Protein AF-A0A5C8NXW2-F1 (afdb_monomer_lite)

Radius of gyration: 27.06 Å; chains: 1; bounding box: 82×62×80 Å

Structure (mmCIF, N/CA/C/O backbone):
data_AF-A0A5C8NXW2-F1
#
_entry.id   AF-A0A5C8NXW2-F1
#
loop_
_atom_site.group_PDB
_atom_site.id
_atom_site.type_symbol
_atom_site.label_atom_id
_atom_site.label_alt_id
_atom_site.label_comp_id
_atom_site.label_asym_id
_atom_site.label_entity_id
_atom_site.label_seq_id
_atom_site.pdbx_PDB_ins_code
_atom_site.Cartn_x
_atom_site.Cartn_y
_atom_site.Cartn_z
_atom_site.occupancy
_atom_site.B_iso_or_equiv
_atom_site.auth_seq_id
_atom_site.auth_comp_id
_atom_site.auth_asym_id
_atom_site.auth_atom_id
_atom_site.pdbx_PDB_model_num
ATOM 1 N N . MET A 1 1 ? -3.287 -0.050 33.265 1.00 41.22 1 MET A N 1
ATOM 2 C CA . MET A 1 1 ? -4.248 -0.468 32.224 1.00 41.22 1 MET A CA 1
ATOM 3 C C . MET A 1 1 ? -3.516 -0.379 30.897 1.00 41.22 1 MET A C 1
ATOM 5 O O . MET A 1 1 ? -3.150 0.723 30.516 1.00 41.22 1 MET A O 1
ATOM 9 N N . GLN A 1 2 ? -3.153 -1.507 30.279 1.00 43.47 2 GLN A N 1
ATOM 10 C CA . GLN A 1 2 ? -2.450 -1.484 28.992 1.00 43.47 2 GLN A CA 1
ATOM 11 C C . GLN A 1 2 ? -3.460 -1.015 27.946 1.00 43.47 2 GLN A C 1
ATOM 13 O O . GLN A 1 2 ? -4.367 -1.767 27.601 1.00 43.47 2 GLN A O 1
ATOM 18 N N . ALA A 1 3 ? -3.373 0.248 27.529 1.00 57.56 3 ALA A N 1
ATOM 19 C CA . ALA A 1 3 ? -4.158 0.737 26.407 1.00 57.56 3 ALA A CA 1
ATOM 20 C C . ALA A 1 3 ? -3.758 -0.106 25.192 1.00 57.56 3 ALA A C 1
ATOM 22 O O . ALA A 1 3 ? -2.633 -0.003 24.701 1.00 57.56 3 ALA A O 1
ATOM 23 N N . GLN A 1 4 ? -4.640 -1.019 24.792 1.00 67.31 4 GLN A N 1
ATOM 24 C CA . GLN A 1 4 ? -4.412 -1.891 23.653 1.00 67.31 4 GLN A CA 1
ATOM 25 C C . GLN A 1 4 ? -4.381 -0.993 22.418 1.00 67.31 4 GLN A C 1
ATOM 27 O O . GLN A 1 4 ? -5.362 -0.317 22.104 1.00 67.31 4 GLN A O 1
ATOM 32 N N 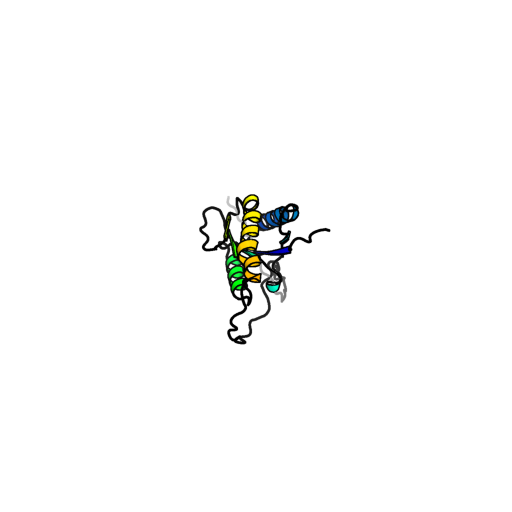. ARG A 1 5 ? -3.203 -0.872 21.804 1.00 78.25 5 ARG A N 1
ATOM 33 C CA . ARG A 1 5 ? -3.011 0.002 20.648 1.00 78.25 5 ARG A CA 1
ATOM 34 C C . ARG A 1 5 ? -3.773 -0.579 19.455 1.00 78.25 5 ARG A C 1
ATOM 36 O O . ARG A 1 5 ? -3.812 -1.801 19.325 1.00 78.25 5 ARG A O 1
ATOM 43 N N . PRO A 1 6 ? -4.380 0.259 18.596 1.00 84.81 6 PRO A N 1
ATOM 44 C CA . PRO A 1 6 ? -5.050 -0.233 17.400 1.00 84.81 6 PRO A CA 1
ATOM 45 C C . PRO A 1 6 ? -4.045 -0.953 16.500 1.00 84.81 6 PRO A C 1
ATOM 47 O O . PRO A 1 6 ? -2.972 -0.407 16.225 1.00 84.81 6 PRO A O 1
ATOM 50 N N . VAL A 1 7 ? -4.403 -2.162 16.070 1.00 88.56 7 VAL A N 1
ATOM 51 C CA . VAL A 1 7 ? -3.586 -2.997 15.186 1.00 88.56 7 VAL A CA 1
ATOM 52 C C . VAL A 1 7 ? -4.082 -2.826 13.754 1.00 88.56 7 VAL A C 1
ATOM 54 O O . VAL A 1 7 ? -5.267 -3.027 13.504 1.00 88.56 7 VAL A O 1
ATOM 57 N N . TYR A 1 8 ? -3.181 -2.497 12.830 1.00 89.75 8 TYR A N 1
ATOM 58 C CA . TYR A 1 8 ? -3.462 -2.397 11.398 1.00 89.75 8 TYR A CA 1
ATOM 59 C C . TYR A 1 8 ? -2.608 -3.385 10.608 1.00 89.75 8 TYR A C 1
ATOM 61 O O . TYR A 1 8 ? -1.389 -3.468 10.787 1.00 89.75 8 TYR A O 1
ATOM 69 N N . ARG A 1 9 ? -3.258 -4.120 9.710 1.00 90.81 9 ARG A N 1
ATOM 70 C CA . ARG A 1 9 ? -2.653 -5.140 8.856 1.00 90.81 9 ARG A CA 1
ATOM 71 C C . ARG A 1 9 ? -2.218 -4.538 7.530 1.00 90.81 9 ARG A C 1
ATOM 73 O O . ARG A 1 9 ? -3.024 -3.970 6.791 1.00 90.81 9 ARG A O 1
ATOM 80 N N . ILE A 1 10 ? -0.937 -4.685 7.226 1.00 91.00 10 ILE A N 1
ATOM 81 C CA . ILE A 1 10 ? -0.293 -4.102 6.054 1.00 91.00 10 ILE A CA 1
ATOM 82 C C . ILE A 1 10 ? 0.140 -5.230 5.127 1.00 91.00 10 ILE A C 1
ATOM 84 O O . ILE A 1 10 ? 0.973 -6.042 5.521 1.00 91.00 10 ILE A O 1
ATOM 88 N N . ALA A 1 11 ? -0.374 -5.254 3.899 1.00 91.44 11 ALA A N 1
ATOM 89 C CA . ALA A 1 11 ? 0.116 -6.169 2.869 1.00 91.44 11 ALA A CA 1
ATOM 90 C C . ALA A 1 11 ? 1.083 -5.464 1.924 1.00 91.44 11 ALA A C 1
ATOM 92 O O . ALA A 1 11 ? 0.934 -4.267 1.666 1.00 91.44 11 ALA A O 1
ATOM 93 N N . ALA A 1 12 ? 2.039 -6.208 1.369 1.00 91.62 12 ALA A N 1
ATOM 94 C CA . ALA A 1 12 ? 2.926 -5.708 0.326 1.00 91.62 12 ALA A CA 1
ATOM 95 C C . ALA A 1 12 ? 2.766 -6.456 -0.998 1.00 91.62 12 ALA A C 1
ATOM 97 O O . ALA A 1 12 ? 2.573 -7.667 -1.018 1.00 91.62 12 ALA A O 1
ATOM 98 N N . ALA A 1 13 ? 2.912 -5.734 -2.109 1.00 91.00 13 ALA A N 1
ATOM 99 C CA . ALA A 1 13 ? 2.881 -6.312 -3.448 1.00 91.00 13 ALA A CA 1
ATOM 100 C C . ALA A 1 13 ? 3.912 -5.666 -4.382 1.00 91.00 13 ALA A C 1
ATOM 102 O O . ALA A 1 13 ? 4.071 -4.443 -4.402 1.00 91.00 13 ALA A O 1
ATOM 103 N N . GLY A 1 14 ? 4.595 -6.490 -5.180 1.00 88.12 14 GLY A N 1
ATOM 104 C CA . GLY A 1 14 ? 5.608 -6.039 -6.145 1.00 88.12 14 GLY A CA 1
ATOM 105 C C . GLY A 1 14 ? 6.884 -5.461 -5.520 1.00 88.12 14 GLY A C 1
ATOM 106 O O . GLY A 1 14 ? 7.659 -4.803 -6.211 1.00 88.12 14 GLY A O 1
ATOM 107 N N . LEU A 1 15 ? 7.086 -5.660 -4.216 1.00 88.44 15 LEU A N 1
ATOM 108 C CA . LEU A 1 15 ? 8.310 -5.273 -3.521 1.00 88.44 15 LEU A CA 1
ATOM 109 C C . LEU A 1 15 ? 9.326 -6.408 -3.531 1.00 88.44 15 LEU A C 1
ATOM 111 O O . LEU A 1 15 ? 8.959 -7.579 -3.423 1.00 88.44 15 LEU A O 1
ATOM 115 N N . ASP A 1 16 ? 10.603 -6.042 -3.605 1.00 90.31 16 ASP A N 1
ATOM 116 C CA . ASP A 1 16 ? 11.684 -7.009 -3.502 1.00 90.31 16 ASP A CA 1
ATOM 117 C C . ASP A 1 16 ? 11.693 -7.659 -2.106 1.00 90.31 16 ASP A C 1
ATOM 119 O O . ASP A 1 16 ? 11.404 -6.991 -1.105 1.00 90.31 16 ASP A O 1
ATOM 123 N N . PRO A 1 17 ? 12.108 -8.936 -1.979 1.00 90.25 17 PRO A N 1
ATOM 124 C CA . PRO A 1 17 ? 12.175 -9.624 -0.686 1.00 90.25 17 PRO A CA 1
ATOM 125 C C . PRO A 1 17 ? 13.016 -8.876 0.357 1.00 90.25 17 PRO A C 1
ATOM 127 O O . PRO A 1 17 ? 12.753 -8.944 1.558 1.00 90.25 17 PRO A O 1
ATOM 130 N N . ARG A 1 18 ? 14.026 -8.130 -0.105 1.00 92.06 18 ARG A N 1
ATOM 131 C CA . ARG A 1 18 ? 14.854 -7.264 0.737 1.00 92.06 18 ARG A CA 1
ATOM 132 C C . ARG A 1 18 ? 14.036 -6.142 1.376 1.00 92.06 18 ARG A C 1
ATOM 134 O O . ARG A 1 18 ? 14.183 -5.898 2.572 1.00 92.06 18 ARG A O 1
ATOM 141 N N . ASP A 1 19 ? 13.192 -5.478 0.597 1.00 90.88 19 ASP A N 1
ATOM 142 C CA . ASP A 1 19 ? 12.380 -4.355 1.064 1.00 90.88 19 ASP A CA 1
ATOM 143 C C . ASP A 1 19 ? 11.265 -4.844 1.982 1.00 90.88 19 ASP A C 1
ATOM 145 O O . ASP A 1 19 ? 11.052 -4.271 3.049 1.00 90.88 19 ASP A O 1
ATOM 149 N N . VAL A 1 20 ? 10.634 -5.970 1.630 1.00 91.25 20 VAL A N 1
ATOM 150 C CA . VAL A 1 20 ? 9.684 -6.680 2.501 1.00 91.25 20 VAL A CA 1
ATOM 151 C C . VAL A 1 20 ? 10.323 -6.985 3.853 1.00 91.25 20 VAL A C 1
ATOM 153 O O . VAL A 1 20 ? 9.766 -6.659 4.902 1.00 91.25 20 VAL A O 1
ATOM 156 N N . ARG A 1 21 ? 11.549 -7.517 3.854 1.00 91.88 21 ARG A N 1
ATOM 157 C CA . ARG A 1 21 ? 12.259 -7.805 5.100 1.00 91.88 21 ARG A CA 1
ATOM 158 C C . ARG A 1 21 ? 12.564 -6.546 5.913 1.00 91.88 21 ARG A C 1
ATOM 160 O O . ARG A 1 21 ? 12.473 -6.580 7.139 1.00 91.88 21 ARG A O 1
ATOM 167 N N . LEU A 1 22 ? 12.923 -5.439 5.264 1.00 91.25 22 LEU A N 1
ATOM 168 C CA . LEU A 1 22 ? 13.136 -4.160 5.946 1.00 91.25 22 LEU A CA 1
ATOM 169 C C . LEU A 1 22 ? 11.846 -3.641 6.592 1.00 91.25 22 LEU A C 1
ATOM 171 O O . LEU A 1 22 ? 11.896 -3.177 7.730 1.00 91.25 22 LEU A O 1
ATOM 175 N N . ILE A 1 23 ? 10.702 -3.769 5.918 1.00 90.62 23 ILE A N 1
ATOM 176 C CA . ILE A 1 23 ? 9.382 -3.406 6.459 1.00 90.62 23 ILE A CA 1
ATOM 177 C C . ILE A 1 23 ? 9.085 -4.198 7.733 1.00 90.62 23 ILE A C 1
ATOM 179 O O . ILE A 1 23 ? 8.784 -3.605 8.769 1.00 90.62 23 ILE A O 1
ATOM 183 N N . GLU A 1 24 ? 9.236 -5.524 7.687 1.00 91.50 24 GLU A N 1
ATOM 184 C CA . GLU A 1 24 ? 9.032 -6.384 8.857 1.00 91.50 24 GLU A CA 1
ATOM 185 C C . GLU A 1 24 ? 9.918 -5.970 10.036 1.00 91.50 24 GLU A C 1
ATOM 187 O O . GLU A 1 24 ? 9.471 -5.952 11.184 1.00 91.50 24 GLU A O 1
ATOM 192 N N . ILE A 1 25 ? 11.186 -5.645 9.764 1.00 91.62 25 ILE A N 1
ATOM 193 C CA . ILE A 1 25 ? 12.124 -5.180 10.786 1.00 91.62 25 ILE A CA 1
ATOM 194 C C . ILE A 1 25 ? 11.617 -3.867 11.382 1.00 91.62 25 ILE A C 1
ATOM 196 O O . ILE A 1 25 ? 11.530 -3.763 12.603 1.00 91.62 25 ILE A O 1
ATOM 200 N N . VAL A 1 26 ? 11.243 -2.885 10.561 1.00 90.62 26 VAL A N 1
ATOM 201 C CA . VAL A 1 26 ? 10.729 -1.596 11.048 1.00 90.62 26 VAL A CA 1
ATOM 202 C C . VAL A 1 26 ? 9.497 -1.797 11.931 1.00 90.62 26 VAL A C 1
ATOM 204 O O . VAL A 1 26 ? 9.434 -1.221 13.015 1.00 90.62 26 VAL A O 1
ATOM 207 N N . PHE A 1 27 ? 8.560 -2.658 11.532 1.00 90.44 27 PHE A N 1
ATOM 208 C CA . PHE A 1 27 ? 7.362 -2.953 12.323 1.00 90.44 27 PHE A CA 1
ATOM 209 C C . PHE A 1 27 ? 7.693 -3.618 13.657 1.00 90.44 27 PHE A C 1
ATOM 211 O O . PHE A 1 27 ? 7.239 -3.141 14.698 1.00 90.44 27 PHE A O 1
ATOM 218 N N . LYS A 1 28 ? 8.570 -4.628 13.665 1.00 89.44 28 LYS A N 1
ATOM 219 C CA . LYS A 1 28 ? 9.028 -5.285 14.903 1.00 89.44 28 LYS A CA 1
ATOM 220 C C . LYS A 1 28 ? 9.693 -4.318 15.885 1.00 89.44 28 LYS A C 1
ATOM 222 O O . LYS A 1 28 ? 9.599 -4.521 17.089 1.00 89.44 28 LYS A O 1
ATOM 227 N N . HIS A 1 29 ? 10.344 -3.269 15.384 1.00 86.56 29 HIS A N 1
ATOM 228 C CA . HIS A 1 29 ? 11.034 -2.271 16.207 1.00 86.56 29 HIS A CA 1
ATOM 229 C C . HIS A 1 29 ? 10.189 -1.013 16.481 1.00 86.56 29 HIS A C 1
ATOM 231 O O . HIS A 1 29 ? 10.641 -0.106 17.179 1.00 86.56 29 HIS A O 1
ATOM 237 N N . SER A 1 30 ? 8.942 -0.951 16.001 1.00 82.56 30 SER A N 1
ATOM 238 C CA . SER A 1 30 ? 8.052 0.214 16.135 1.00 82.56 30 SER A CA 1
ATOM 239 C C . SER A 1 30 ? 7.340 0.312 17.498 1.00 82.56 30 SER A C 1
ATOM 241 O O . SER A 1 30 ? 6.257 0.875 17.618 1.00 82.56 30 SER A O 1
ATOM 243 N N . GLN A 1 31 ? 7.969 -0.177 18.570 1.00 77.81 31 GLN A N 1
ATOM 244 C CA . GLN A 1 31 ? 7.371 -0.346 19.904 1.00 77.81 31 GLN A CA 1
ATOM 245 C C . GLN A 1 31 ? 6.859 0.938 20.580 1.00 77.81 31 GLN A C 1
ATOM 247 O O . GLN A 1 31 ? 6.078 0.849 21.525 1.00 77.81 31 GLN A O 1
ATOM 252 N N . TYR A 1 32 ? 7.287 2.119 20.127 1.00 79.19 32 TYR A N 1
ATOM 253 C CA . TYR A 1 32 ? 6.812 3.420 20.623 1.00 79.19 32 TYR A CA 1
ATOM 254 C C . TYR A 1 32 ? 5.758 4.061 19.718 1.00 79.19 32 TYR A C 1
ATOM 256 O O . TYR A 1 32 ? 5.273 5.150 20.014 1.00 79.19 32 TYR A O 1
ATOM 264 N N . ASN A 1 33 ? 5.399 3.405 18.613 1.00 82.56 33 ASN A N 1
ATOM 265 C CA . ASN A 1 33 ? 4.405 3.932 17.702 1.00 82.56 33 ASN A CA 1
ATOM 266 C C . ASN A 1 33 ? 3.008 3.904 18.339 1.00 82.56 33 ASN A C 1
ATOM 268 O O . ASN A 1 33 ? 2.678 3.031 19.155 1.00 82.56 33 ASN A O 1
ATOM 272 N N . ARG A 1 34 ? 2.191 4.889 17.952 1.00 83.75 34 ARG A N 1
ATOM 273 C CA . ARG A 1 34 ? 0.802 5.040 18.405 1.00 83.75 34 ARG A CA 1
ATOM 274 C C . ARG A 1 34 ? -0.076 3.873 17.950 1.00 83.75 34 ARG A C 1
ATOM 276 O O . ARG A 1 34 ? -0.972 3.466 18.684 1.00 83.75 34 ARG A O 1
ATOM 283 N N . PHE A 1 35 ? 0.204 3.352 16.760 1.00 87.69 35 PHE A N 1
ATOM 284 C CA . PHE A 1 35 ? -0.489 2.225 16.151 1.00 87.69 35 PHE A CA 1
ATOM 285 C C . PHE A 1 35 ? 0.449 1.028 16.039 1.00 87.69 35 PHE A C 1
ATOM 287 O O . PHE A 1 35 ? 1.654 1.194 15.837 1.00 87.69 35 PHE A O 1
ATOM 294 N N . GLU A 1 36 ? -0.104 -0.169 16.157 1.00 88.00 36 GLU A N 1
ATOM 295 C CA . GLU A 1 36 ? 0.627 -1.406 15.925 1.00 88.00 36 GLU A CA 1
ATOM 296 C C . GLU A 1 36 ? 0.441 -1.820 14.466 1.00 88.00 36 GLU A C 1
ATOM 298 O O . GLU A 1 36 ? -0.683 -1.979 13.999 1.00 88.00 36 GLU A O 1
ATOM 303 N N . PHE A 1 37 ? 1.539 -1.959 13.727 1.00 89.62 37 PHE A N 1
ATOM 304 C CA . PHE A 1 37 ? 1.503 -2.394 12.335 1.00 89.62 37 PHE A CA 1
ATOM 305 C C . PHE A 1 37 ? 1.970 -3.837 12.240 1.00 89.62 37 PHE A C 1
ATOM 307 O O . PHE A 1 37 ? 3.080 -4.164 12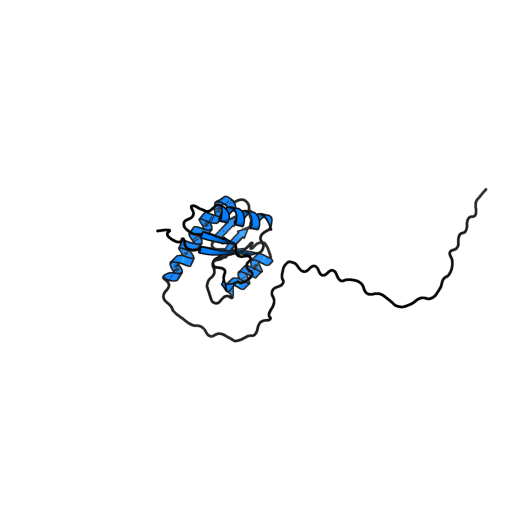.660 1.00 89.62 37 PHE A O 1
ATOM 314 N N . VAL A 1 38 ? 1.128 -4.693 11.669 1.00 89.00 38 VAL A N 1
ATOM 315 C CA . VAL A 1 38 ? 1.441 -6.103 11.443 1.00 89.00 38 VAL A CA 1
ATOM 316 C C . VAL A 1 38 ? 1.539 -6.332 9.949 1.00 89.00 38 VAL A C 1
ATOM 318 O O . VAL A 1 38 ? 0.640 -5.965 9.195 1.00 89.00 38 VAL A O 1
ATOM 321 N N . PHE A 1 39 ? 2.647 -6.927 9.524 1.00 88.19 39 PHE A N 1
ATOM 322 C CA . PHE A 1 39 ? 2.801 -7.343 8.142 1.00 88.19 39 PHE A CA 1
ATOM 323 C C . PHE A 1 39 ? 1.951 -8.593 7.899 1.00 88.19 39 PHE A C 1
ATOM 325 O O . PHE A 1 39 ? 2.096 -9.583 8.614 1.00 88.19 39 PHE A O 1
ATOM 332 N N . ASP A 1 40 ? 1.062 -8.516 6.918 1.00 84.81 40 ASP A N 1
ATOM 333 C CA . ASP A 1 40 ? 0.242 -9.619 6.434 1.00 84.81 40 ASP A CA 1
ATOM 334 C C . ASP A 1 40 ? 0.796 -10.009 5.059 1.00 84.81 40 ASP A C 1
ATOM 336 O O . ASP A 1 40 ? 1.060 -9.159 4.206 1.00 84.81 40 ASP A O 1
ATOM 340 N N . ASP A 1 41 ? 1.001 -11.300 4.842 1.00 72.06 41 ASP A N 1
ATOM 341 C CA . ASP A 1 41 ? 1.505 -11.878 3.596 1.00 72.06 41 ASP A CA 1
ATOM 342 C C . ASP A 1 41 ? 0.540 -11.681 2.410 1.00 72.06 41 ASP A C 1
ATOM 344 O O . ASP A 1 41 ? 0.853 -12.043 1.277 1.00 72.06 41 ASP A O 1
ATOM 348 N N . GLY A 1 42 ? -0.619 -11.053 2.644 1.00 66.88 42 GLY A N 1
ATOM 349 C CA . GLY A 1 42 ? -1.565 -10.668 1.605 1.00 66.88 42 GLY A CA 1
ATOM 350 C C . GLY A 1 42 ? -2.403 -11.845 1.117 1.00 66.88 42 GLY A C 1
ATOM 351 O O . GLY A 1 42 ? -3.158 -11.691 0.160 1.00 66.88 42 GLY A O 1
ATOM 352 N N . SER A 1 43 ? -2.310 -12.997 1.791 1.00 62.88 43 SER A N 1
ATOM 353 C CA . SER A 1 43 ? -3.047 -14.226 1.481 1.00 62.88 43 SER A CA 1
ATOM 354 C C . SER A 1 43 ? -4.568 -14.039 1.534 1.00 62.88 43 SER A C 1
ATOM 356 O O . SER A 1 43 ? -5.297 -14.770 0.864 1.00 62.88 43 SER A O 1
ATOM 358 N N . ASN A 1 44 ? -5.069 -13.055 2.292 1.00 67.94 44 ASN A N 1
ATOM 359 C CA . ASN A 1 44 ? -6.484 -12.696 2.308 1.00 67.94 44 ASN A CA 1
ATOM 360 C C . ASN A 1 44 ? -6.676 -11.174 2.144 1.00 67.94 44 ASN A C 1
ATOM 362 O O . ASN A 1 44 ? -6.402 -10.406 3.064 1.00 67.94 44 ASN A O 1
ATOM 366 N N . PRO A 1 45 ? -7.232 -10.697 1.017 1.00 66.06 45 PRO A N 1
ATOM 367 C CA . PRO A 1 45 ? -7.407 -9.266 0.778 1.00 66.06 45 PRO A CA 1
ATOM 368 C C . PRO A 1 45 ? -8.482 -8.659 1.691 1.00 66.06 45 PRO A C 1
ATOM 370 O O . PRO A 1 45 ? -8.520 -7.446 1.877 1.00 66.06 45 PRO A O 1
ATOM 373 N N . HIS A 1 46 ? -9.340 -9.493 2.293 1.00 70.25 46 HIS A N 1
ATOM 374 C CA . HIS A 1 46 ? -10.344 -9.082 3.268 1.00 70.25 46 HIS A CA 1
ATOM 375 C C . HIS A 1 46 ? -9.782 -8.910 4.681 1.00 70.25 46 HIS A C 1
ATOM 377 O O . HIS A 1 46 ? -10.509 -8.442 5.554 1.00 70.25 46 HIS A O 1
ATOM 383 N N . THR A 1 47 ? -8.506 -9.185 4.940 1.00 79.38 47 THR A N 1
ATOM 384 C CA . THR A 1 47 ? -7.885 -8.887 6.243 1.00 79.38 47 THR A CA 1
ATOM 385 C C . THR A 1 47 ? -6.938 -7.696 6.193 1.00 79.38 47 THR A C 1
ATOM 387 O O . THR A 1 47 ? -6.497 -7.251 7.238 1.00 79.38 47 THR A O 1
ATOM 390 N N . VAL A 1 48 ? -6.664 -7.141 5.012 1.00 85.62 48 VAL A N 1
ATOM 391 C CA . VAL A 1 48 ? -5.698 -6.048 4.835 1.00 85.62 48 VAL A CA 1
ATOM 392 C C . VAL A 1 48 ? -6.342 -4.677 5.041 1.00 85.62 48 VAL A C 1
ATOM 394 O O . VAL A 1 48 ? -7.324 -4.351 4.369 1.00 85.62 48 VAL A O 1
ATOM 397 N N . ASP A 1 49 ? -5.747 -3.857 5.903 1.00 88.56 49 ASP A N 1
ATOM 398 C CA . ASP A 1 49 ? -6.190 -2.485 6.175 1.00 88.56 49 ASP A CA 1
ATOM 399 C C . ASP A 1 49 ? -5.476 -1.462 5.288 1.00 88.56 49 ASP A C 1
ATOM 401 O O . ASP A 1 49 ? -6.070 -0.459 4.906 1.00 88.56 49 ASP A O 1
ATOM 405 N N . VAL A 1 50 ? -4.213 -1.711 4.924 1.00 90.56 50 VAL A N 1
ATOM 406 C CA . VAL A 1 50 ? -3.436 -0.847 4.020 1.00 90.56 50 VAL A CA 1
ATOM 407 C C . VAL A 1 50 ? -2.623 -1.701 3.051 1.00 90.56 50 VAL A C 1
ATOM 409 O O . VAL A 1 50 ? -1.955 -2.653 3.459 1.00 90.56 50 VAL A O 1
ATOM 412 N N . LEU A 1 51 ? -2.629 -1.335 1.769 1.00 91.31 51 LEU A N 1
ATOM 413 C CA . LEU A 1 51 ? -1.774 -1.956 0.758 1.00 91.31 51 LEU A CA 1
ATOM 414 C C . LEU A 1 51 ? -0.534 -1.094 0.499 1.00 91.31 51 LEU A C 1
ATOM 416 O O . LEU A 1 51 ? -0.650 0.068 0.109 1.00 91.31 51 LEU A O 1
ATOM 420 N N . LEU A 1 52 ? 0.648 -1.689 0.621 1.00 92.06 52 LEU A N 1
ATOM 421 C CA . LEU A 1 52 ? 1.913 -1.122 0.171 1.00 92.06 52 LEU A CA 1
ATOM 422 C C . LEU A 1 52 ? 2.309 -1.756 -1.171 1.00 92.06 52 LEU A C 1
ATOM 424 O O . LEU A 1 52 ? 2.727 -2.908 -1.229 1.00 92.06 52 LEU A O 1
ATOM 428 N N . ALA A 1 53 ? 2.171 -1.023 -2.270 1.00 91.75 53 ALA A N 1
ATOM 429 C CA . ALA A 1 53 ? 2.373 -1.580 -3.606 1.00 91.75 53 ALA A CA 1
ATOM 430 C C . ALA A 1 53 ? 3.484 -0.864 -4.365 1.00 91.75 53 ALA A C 1
ATOM 432 O O . ALA A 1 53 ? 3.486 0.363 -4.472 1.00 91.75 53 ALA A O 1
ATOM 433 N N . ASN A 1 54 ? 4.388 -1.623 -4.973 1.00 91.56 54 ASN A N 1
ATOM 434 C CA . ASN A 1 54 ? 5.301 -1.065 -5.956 1.00 91.56 54 ASN A CA 1
ATOM 435 C C . ASN A 1 54 ? 4.586 -0.874 -7.290 1.00 91.56 54 ASN A C 1
ATOM 437 O O . ASN A 1 54 ? 4.429 -1.806 -8.073 1.00 91.56 54 ASN A O 1
ATOM 441 N N . THR A 1 55 ? 4.167 0.355 -7.575 1.00 88.75 55 THR A N 1
ATOM 442 C CA . THR A 1 55 ? 3.449 0.674 -8.816 1.00 88.75 55 THR A CA 1
ATOM 443 C C . THR A 1 55 ? 4.338 0.651 -10.060 1.00 88.75 55 THR A C 1
ATOM 445 O O . THR A 1 55 ? 3.818 0.790 -11.161 1.00 88.75 55 THR A O 1
ATOM 448 N N . ALA A 1 56 ? 5.660 0.499 -9.909 1.00 87.56 56 ALA A N 1
ATOM 449 C CA . ALA A 1 56 ? 6.567 0.267 -11.032 1.00 87.56 56 ALA A CA 1
ATOM 450 C C . ALA A 1 56 ? 6.631 -1.218 -11.436 1.00 87.56 56 ALA A C 1
ATOM 452 O O . ALA A 1 56 ? 7.065 -1.525 -12.544 1.00 87.56 56 ALA A O 1
ATOM 453 N N . ALA A 1 57 ? 6.194 -2.127 -10.558 1.00 88.06 57 ALA A N 1
ATOM 454 C CA . ALA A 1 57 ? 6.147 -3.560 -10.813 1.00 88.06 57 ALA A CA 1
ATOM 455 C C . ALA A 1 57 ? 4.733 -3.996 -11.248 1.00 88.06 57 ALA A C 1
ATOM 457 O O . ALA A 1 57 ? 3.735 -3.497 -10.706 1.00 88.06 57 ALA A O 1
ATOM 458 N N . PRO A 1 58 ? 4.608 -4.940 -12.200 1.00 87.94 58 PRO A N 1
ATOM 459 C CA . PRO A 1 58 ? 3.306 -5.420 -12.656 1.00 87.94 58 PRO A CA 1
ATOM 460 C C . PRO A 1 58 ? 2.502 -6.079 -11.526 1.00 87.94 58 PRO A C 1
ATOM 462 O O . PRO A 1 58 ? 1.289 -5.891 -11.451 1.00 87.94 58 PRO A O 1
ATOM 465 N N . GLU A 1 59 ? 3.159 -6.777 -10.598 1.00 88.19 59 GLU A N 1
ATOM 466 C CA . GLU A 1 59 ? 2.526 -7.402 -9.433 1.00 88.19 59 GLU A CA 1
ATOM 467 C C . GLU A 1 59 ? 1.894 -6.355 -8.507 1.00 88.19 59 GLU A C 1
ATOM 469 O O . GLU A 1 59 ? 0.782 -6.545 -8.009 1.00 88.19 59 GLU A O 1
ATOM 474 N N . GLY A 1 60 ? 2.564 -5.215 -8.313 1.00 87.19 60 GLY A N 1
ATOM 475 C CA . GLY A 1 60 ? 2.028 -4.119 -7.512 1.00 87.19 60 GLY A CA 1
ATOM 476 C C . GLY A 1 60 ? 0.814 -3.466 -8.173 1.00 87.19 60 GLY A C 1
ATOM 477 O O . GLY A 1 60 ? -0.186 -3.220 -7.502 1.00 87.19 60 GLY A O 1
ATOM 478 N N . LEU A 1 61 ? 0.836 -3.255 -9.495 1.00 88.94 61 LEU A N 1
ATOM 479 C CA . LEU A 1 61 ? -0.324 -2.736 -10.237 1.00 88.94 61 LEU A CA 1
ATOM 480 C C . LEU A 1 61 ? -1.528 -3.690 -10.197 1.00 88.94 61 LEU A C 1
ATOM 482 O O . LEU A 1 61 ? -2.672 -3.242 -10.048 1.00 88.94 61 LEU A O 1
ATOM 486 N N . GLN A 1 62 ? -1.282 -4.999 -10.288 1.00 88.62 62 GLN A N 1
ATOM 487 C CA . GLN A 1 62 ? -2.322 -6.019 -10.149 1.00 88.62 62 GLN A CA 1
ATOM 488 C C . GLN A 1 62 ? -2.948 -5.992 -8.753 1.00 88.62 62 GLN A C 1
ATOM 490 O O . GLN A 1 62 ? -4.173 -5.970 -8.634 1.00 88.62 62 GLN A O 1
ATOM 495 N N . ALA A 1 63 ? -2.135 -5.905 -7.697 1.00 87.94 63 ALA A N 1
ATOM 496 C CA . ALA A 1 63 ? -2.633 -5.811 -6.327 1.00 87.94 63 ALA A CA 1
ATOM 497 C C . ALA A 1 63 ? -3.460 -4.539 -6.090 1.00 87.94 63 ALA A C 1
ATOM 499 O O . ALA A 1 63 ? -4.539 -4.606 -5.504 1.00 87.94 63 ALA A O 1
ATOM 500 N N . VAL A 1 64 ? -3.024 -3.388 -6.617 1.00 89.00 64 VAL A N 1
ATOM 501 C CA . VAL A 1 64 ? -3.807 -2.140 -6.557 1.00 89.00 64 VAL A CA 1
ATOM 502 C C . VAL A 1 64 ? -5.156 -2.305 -7.256 1.00 89.00 64 VAL A C 1
ATOM 504 O O . VAL A 1 64 ? -6.183 -1.856 -6.746 1.00 89.00 64 VAL A O 1
ATOM 507 N N . SER A 1 65 ? -5.171 -2.973 -8.409 1.00 88.69 65 SER A N 1
ATOM 508 C CA . SER A 1 65 ? -6.401 -3.244 -9.158 1.00 88.69 65 SER A CA 1
ATOM 509 C C . SER A 1 65 ? -7.328 -4.208 -8.415 1.00 88.69 65 SER A C 1
ATOM 511 O O . SER A 1 65 ? -8.541 -4.017 -8.434 1.00 88.69 65 SER A O 1
ATOM 513 N N . ALA A 1 66 ? -6.778 -5.218 -7.738 1.00 86.31 66 ALA A N 1
ATOM 514 C CA . ALA A 1 66 ? -7.535 -6.165 -6.926 1.00 86.31 66 ALA A CA 1
ATOM 515 C C . ALA A 1 66 ? -8.163 -5.484 -5.705 1.00 86.31 66 ALA A C 1
ATOM 517 O O . ALA A 1 66 ? -9.356 -5.636 -5.453 1.00 86.31 66 ALA A O 1
ATOM 518 N N . VAL A 1 67 ? -7.387 -4.664 -4.997 1.00 86.69 67 VAL A N 1
ATOM 519 C CA . VAL A 1 67 ? -7.852 -3.934 -3.818 1.00 86.69 67 VAL A CA 1
ATOM 520 C C . VAL A 1 67 ? -8.932 -2.905 -4.168 1.00 86.69 67 VAL A C 1
ATOM 522 O O . VAL A 1 67 ? -9.907 -2.769 -3.435 1.00 86.69 67 VAL A O 1
ATOM 525 N N . ARG A 1 68 ? -8.844 -2.250 -5.333 1.00 85.88 68 ARG A N 1
ATOM 526 C CA . ARG A 1 68 ? -9.901 -1.350 -5.834 1.00 85.88 68 ARG A CA 1
ATOM 527 C C . ARG A 1 68 ? -11.231 -2.043 -6.142 1.00 85.88 68 ARG A C 1
ATOM 529 O O . ARG A 1 68 ? -12.248 -1.363 -6.196 1.00 85.88 68 ARG A O 1
ATOM 536 N N . LYS A 1 69 ? -11.231 -3.359 -6.377 1.00 86.69 69 LYS A N 1
ATOM 537 C CA . LYS A 1 69 ? -12.452 -4.149 -6.619 1.00 86.69 69 LYS A CA 1
ATOM 538 C C . LYS A 1 69 ? -13.131 -4.597 -5.323 1.00 86.69 69 LYS A C 1
ATOM 540 O O . LYS A 1 69 ? -14.215 -5.173 -5.382 1.00 86.69 69 LYS A O 1
ATOM 545 N N . LEU A 1 70 ? -12.506 -4.380 -4.163 1.00 84.56 70 LEU A N 1
ATOM 546 C CA . LEU A 1 70 ? -13.105 -4.739 -2.885 1.00 84.56 70 LEU A CA 1
ATOM 547 C C . LEU A 1 70 ? -14.300 -3.824 -2.576 1.00 84.56 70 LEU A C 1
ATOM 549 O O . LEU A 1 70 ? -14.270 -2.637 -2.893 1.00 84.56 70 LEU A O 1
ATOM 553 N N . PRO A 1 71 ? -15.336 -4.341 -1.890 1.00 81.50 71 PRO A N 1
ATOM 554 C CA . PRO A 1 71 ? -16.492 -3.541 -1.479 1.00 81.50 71 PRO A CA 1
ATOM 555 C C . PRO A 1 71 ? -16.162 -2.529 -0.368 1.00 81.50 71 PRO A C 1
ATOM 557 O O . PRO A 1 71 ? -17.025 -1.750 0.025 1.00 81.50 71 PRO A O 1
ATOM 560 N N . ARG A 1 72 ? -14.932 -2.551 0.158 1.00 82.62 72 ARG A N 1
ATOM 561 C CA . ARG A 1 72 ? -14.431 -1.607 1.155 1.00 82.62 72 ARG A CA 1
ATOM 562 C C . ARG A 1 72 ? -13.299 -0.774 0.573 1.00 82.62 72 ARG A C 1
ATOM 564 O O . ARG A 1 72 ? -12.531 -1.255 -0.258 1.00 82.62 72 ARG A O 1
ATOM 571 N N . HIS A 1 73 ? -13.154 0.441 1.079 1.00 85.31 73 HIS A N 1
ATOM 572 C CA . HIS A 1 73 ? -12.015 1.280 0.752 1.00 85.31 73 HIS A CA 1
ATOM 573 C C . HIS A 1 73 ? -10.774 0.801 1.515 1.00 85.31 73 HIS A C 1
ATOM 575 O O . HIS A 1 73 ? -10.765 0.794 2.741 1.00 85.31 73 HIS A O 1
ATOM 581 N N . VAL A 1 74 ? -9.723 0.423 0.791 1.00 87.44 74 VAL A N 1
ATOM 582 C CA . VAL A 1 74 ? -8.414 0.108 1.373 1.00 87.44 74 VAL A CA 1
ATOM 583 C C . VAL A 1 74 ? -7.405 1.108 0.805 1.00 87.44 74 VAL A C 1
ATOM 585 O O . VAL A 1 74 ? -7.199 1.130 -0.416 1.00 87.44 74 VAL A O 1
ATOM 588 N N . PRO A 1 75 ? -6.788 1.955 1.644 1.00 90.56 75 PRO A N 1
ATOM 589 C CA . PRO A 1 75 ? -5.783 2.904 1.197 1.00 90.56 75 PRO A CA 1
ATOM 590 C C . PRO A 1 75 ? -4.571 2.200 0.582 1.00 90.56 75 PRO A C 1
ATOM 592 O O . PRO A 1 75 ? -4.100 1.161 1.053 1.00 90.56 75 PRO A O 1
ATOM 595 N N . VAL A 1 76 ? -4.050 2.812 -0.480 1.00 90.31 76 VAL A N 1
ATOM 596 C CA . VAL A 1 76 ? -2.877 2.335 -1.213 1.00 90.31 76 VAL A CA 1
ATOM 597 C C . VAL A 1 76 ? -1.735 3.322 -1.022 1.00 90.31 76 VAL A C 1
ATOM 599 O O . VAL A 1 76 ? -1.854 4.501 -1.364 1.00 90.31 76 VAL A O 1
ATOM 602 N N . VAL A 1 77 ? -0.605 2.813 -0.542 1.00 92.00 77 VAL A N 1
ATOM 603 C CA . VAL A 1 77 ? 0.665 3.531 -0.470 1.00 92.00 77 VAL A CA 1
ATOM 604 C C . VAL A 1 77 ? 1.583 2.989 -1.556 1.00 92.00 77 VAL A C 1
ATOM 606 O O . VAL A 1 77 ? 1.899 1.801 -1.584 1.00 92.00 77 VAL A O 1
ATOM 609 N N . ALA A 1 78 ? 2.013 3.851 -2.473 1.00 91.38 78 ALA A N 1
ATOM 610 C CA . ALA A 1 78 ? 2.935 3.449 -3.524 1.00 91.38 78 ALA A CA 1
ATOM 611 C C . ALA A 1 78 ? 4.371 3.416 -2.998 1.00 91.38 78 ALA A C 1
ATOM 613 O O . ALA A 1 78 ? 4.881 4.439 -2.559 1.00 91.38 78 ALA A O 1
ATOM 614 N N . ALA A 1 79 ? 5.047 2.279 -3.081 1.00 90.62 79 ALA A N 1
ATOM 615 C CA . ALA A 1 79 ? 6.459 2.149 -2.743 1.00 90.62 79 ALA A CA 1
ATOM 616 C C . ALA A 1 79 ? 7.280 2.060 -4.032 1.00 90.62 79 ALA A C 1
ATOM 618 O O . ALA A 1 79 ? 7.395 0.994 -4.623 1.00 90.62 79 ALA A O 1
ATOM 619 N N . VAL A 1 80 ? 7.804 3.192 -4.501 1.00 88.81 80 VAL A N 1
ATOM 620 C CA . VAL A 1 80 ? 8.460 3.290 -5.813 1.00 88.81 80 VAL A CA 1
ATOM 621 C C . VAL A 1 80 ? 9.967 3.524 -5.693 1.00 88.81 80 VAL A C 1
ATOM 623 O O . VAL A 1 80 ? 10.430 4.134 -4.719 1.00 88.81 80 VAL A O 1
ATOM 626 N N . PRO A 1 81 ? 10.761 3.084 -6.686 1.00 84.50 81 PRO A N 1
ATOM 627 C CA . PRO A 1 81 ? 12.166 3.455 -6.775 1.00 84.50 81 PRO A CA 1
ATOM 628 C C . PRO A 1 81 ? 12.347 4.975 -6.846 1.00 84.50 81 PRO A C 1
ATOM 630 O O . PRO A 1 81 ? 11.473 5.721 -7.298 1.00 84.50 81 PRO A O 1
ATOM 633 N N . ARG A 1 82 ? 13.518 5.454 -6.421 1.00 79.44 82 ARG A N 1
ATOM 634 C CA . ARG A 1 82 ? 13.833 6.886 -6.452 1.00 79.44 82 ARG A CA 1
ATOM 635 C C . ARG A 1 82 ? 13.769 7.419 -7.887 1.00 79.44 82 ARG A C 1
ATOM 637 O O . ARG A 1 82 ? 14.388 6.861 -8.785 1.00 79.44 82 ARG A O 1
ATOM 644 N N . GLY A 1 83 ? 13.076 8.542 -8.073 1.00 72.12 83 GLY A N 1
ATOM 645 C CA . GLY A 1 83 ? 12.954 9.209 -9.374 1.00 72.12 83 GLY A CA 1
ATOM 646 C C . GLY A 1 83 ? 11.813 8.689 -10.250 1.00 72.12 83 GLY A C 1
ATOM 647 O O . GLY A 1 83 ? 11.563 9.272 -11.300 1.00 72.12 83 GLY A O 1
ATOM 648 N N . VAL A 1 84 ? 11.088 7.655 -9.812 1.00 76.19 84 VAL A N 1
ATOM 649 C CA . VAL A 1 84 ? 9.864 7.210 -10.480 1.00 76.19 84 VAL A CA 1
ATOM 650 C C . VAL A 1 84 ? 8.686 8.035 -9.950 1.00 76.19 84 VAL A C 1
ATOM 652 O O . VAL A 1 84 ? 8.440 8.030 -8.740 1.00 76.19 84 VAL A O 1
ATOM 655 N N . PRO A 1 85 ? 7.951 8.764 -10.809 1.00 71.81 85 PRO A N 1
ATOM 656 C CA . PRO A 1 85 ? 6.750 9.462 -10.379 1.00 71.81 85 PRO A CA 1
ATOM 657 C C . PRO A 1 85 ? 5.667 8.444 -10.009 1.00 71.81 85 PRO A C 1
ATOM 659 O O . PRO A 1 85 ? 5.439 7.474 -10.731 1.00 71.81 85 PRO A O 1
ATOM 662 N N . SER A 1 86 ? 4.977 8.682 -8.894 1.00 73.31 86 SER A N 1
ATOM 663 C CA . SER A 1 86 ? 3.821 7.882 -8.497 1.00 73.31 86 SER A CA 1
ATOM 664 C C . SER A 1 86 ? 2.548 8.727 -8.545 1.00 73.31 86 SER A C 1
ATOM 666 O O . SER A 1 86 ? 2.533 9.817 -7.971 1.00 73.31 86 SER A O 1
ATOM 668 N N . PRO A 1 87 ? 1.468 8.241 -9.184 1.00 64.88 87 PRO A N 1
ATOM 669 C CA . PRO A 1 87 ? 0.169 8.907 -9.162 1.00 64.88 87 PRO A CA 1
ATOM 670 C C . PRO A 1 87 ? -0.616 8.647 -7.861 1.00 64.88 87 PRO A C 1
ATOM 672 O O . PRO A 1 87 ? -1.739 9.130 -7.720 1.00 64.88 87 PRO A O 1
ATOM 675 N N . ALA A 1 88 ? -0.084 7.849 -6.926 1.00 74.38 88 ALA A N 1
ATOM 676 C CA . ALA A 1 88 ? -0.766 7.543 -5.673 1.00 74.38 88 ALA A CA 1
ATOM 677 C C . ALA A 1 88 ? -0.785 8.752 -4.726 1.00 74.38 88 ALA A C 1
ATOM 679 O O . ALA A 1 88 ? 0.164 9.530 -4.664 1.00 74.38 88 ALA A O 1
ATOM 680 N N . ARG A 1 89 ? -1.859 8.869 -3.932 1.00 77.44 89 ARG A N 1
ATOM 681 C CA . ARG A 1 89 ? -2.006 9.929 -2.915 1.00 77.44 89 ARG A CA 1
ATOM 682 C C . ARG A 1 89 ? -0.883 9.904 -1.879 1.00 77.44 89 ARG A C 1
ATOM 684 O O . ARG A 1 89 ? -0.460 10.952 -1.401 1.00 77.44 89 ARG A O 1
ATOM 691 N N . HIS A 1 90 ? -0.407 8.704 -1.564 1.00 86.56 90 HIS A N 1
ATOM 692 C CA . HIS A 1 90 ? 0.669 8.454 -0.623 1.00 86.56 90 HIS A CA 1
ATOM 693 C C . HIS A 1 90 ? 1.760 7.653 -1.328 1.00 86.56 90 HIS A C 1
ATOM 695 O O . HIS A 1 90 ? 1.478 6.603 -1.908 1.00 86.56 90 HIS A O 1
ATOM 701 N N . ALA A 1 91 ? 2.998 8.147 -1.283 1.00 88.69 91 ALA A N 1
ATOM 702 C CA . ALA A 1 91 ? 4.135 7.497 -1.918 1.00 88.69 91 ALA A CA 1
ATOM 703 C C . ALA A 1 91 ? 5.366 7.485 -1.001 1.00 88.69 91 ALA A C 1
ATOM 705 O O . ALA A 1 91 ? 5.703 8.492 -0.380 1.00 88.69 91 ALA A O 1
ATOM 706 N N . ILE A 1 92 ? 6.038 6.339 -0.952 1.00 89.00 92 ILE A N 1
ATOM 707 C CA . ILE A 1 92 ? 7.296 6.080 -0.258 1.00 89.00 92 ILE A CA 1
ATOM 708 C C . ILE A 1 92 ? 8.362 5.802 -1.312 1.00 89.00 92 ILE A C 1
ATOM 710 O O . ILE A 1 92 ? 8.151 5.038 -2.252 1.00 89.00 92 ILE A O 1
ATOM 714 N N . SER A 1 93 ? 9.530 6.409 -1.138 1.00 90.00 93 SER A N 1
ATOM 715 C CA . SER A 1 93 ? 10.717 6.046 -1.906 1.00 90.00 93 SER A CA 1
ATOM 716 C C . SER A 1 93 ? 11.391 4.847 -1.248 1.00 90.00 93 SER A C 1
ATOM 718 O O . SER A 1 93 ? 11.723 4.923 -0.067 1.00 90.00 93 SER A O 1
ATOM 720 N N . ILE A 1 94 ? 11.637 3.773 -2.003 1.00 86.94 94 ILE A N 1
ATOM 721 C CA . ILE A 1 94 ? 12.235 2.526 -1.479 1.00 86.94 94 ILE A CA 1
ATOM 722 C C . ILE A 1 94 ? 13.572 2.791 -0.753 1.00 86.94 94 ILE A C 1
ATOM 724 O O . ILE A 1 94 ? 13.785 2.306 0.353 1.00 86.94 94 ILE A O 1
ATOM 728 N N . ASP A 1 95 ? 14.418 3.674 -1.294 1.00 88.06 95 ASP A N 1
ATOM 729 C CA . ASP A 1 95 ? 15.688 4.110 -0.675 1.00 88.06 95 ASP A CA 1
ATOM 730 C C . ASP A 1 95 ? 15.521 4.722 0.732 1.00 88.06 95 ASP A C 1
ATOM 732 O O . ASP A 1 95 ? 16.413 4.649 1.574 1.00 88.06 95 ASP A O 1
ATOM 736 N N . ARG A 1 96 ? 14.354 5.312 1.011 1.00 88.50 96 ARG A N 1
ATOM 737 C CA . ARG A 1 96 ? 14.030 5.965 2.288 1.00 88.50 96 ARG A CA 1
ATOM 738 C C . ARG A 1 96 ? 12.926 5.253 3.053 1.00 88.50 96 ARG A C 1
ATOM 740 O O . ARG A 1 96 ? 12.321 5.857 3.939 1.00 88.50 96 ARG A O 1
ATOM 747 N N . LEU A 1 97 ? 12.675 3.985 2.738 1.00 87.44 97 LEU A N 1
ATOM 748 C CA . LEU A 1 97 ? 11.588 3.203 3.313 1.00 87.44 97 LEU A CA 1
ATOM 749 C C . LEU A 1 97 ? 11.612 3.249 4.842 1.00 87.44 97 LEU A C 1
ATOM 751 O O . LEU A 1 97 ? 10.609 3.592 5.454 1.00 87.44 97 LEU A O 1
ATOM 755 N N . THR A 1 98 ? 12.761 3.012 5.472 1.00 87.88 98 THR A N 1
ATOM 756 C CA . THR A 1 98 ? 12.879 2.988 6.942 1.00 87.88 98 THR A CA 1
ATOM 757 C C . THR A 1 98 ? 12.495 4.310 7.611 1.00 87.88 98 THR A C 1
ATOM 759 O O . THR A 1 98 ? 11.945 4.303 8.709 1.00 87.88 98 THR A O 1
ATOM 762 N N . LEU A 1 99 ? 12.745 5.440 6.945 1.00 88.62 99 LEU A N 1
ATOM 763 C CA . LEU A 1 99 ? 12.446 6.779 7.458 1.00 88.62 99 LEU A CA 1
ATOM 764 C C . LEU A 1 99 ? 11.019 7.225 7.134 1.00 88.62 99 LEU A C 1
ATOM 766 O O . LEU A 1 99 ? 10.416 7.967 7.904 1.00 88.62 99 LEU A O 1
ATOM 770 N N . GLN A 1 100 ? 10.493 6.818 5.979 1.00 90.31 100 GLN A N 1
ATOM 771 C CA . GLN A 1 100 ? 9.216 7.303 5.457 1.00 90.31 100 GLN A CA 1
ATOM 772 C C . GLN A 1 100 ? 8.034 6.404 5.813 1.00 90.31 100 GLN A C 1
ATOM 774 O O . GLN A 1 100 ? 6.911 6.900 5.884 1.00 90.31 100 GLN A O 1
ATOM 779 N N . LEU A 1 101 ? 8.271 5.115 6.064 1.00 90.56 101 LEU A N 1
ATOM 780 C CA . LEU A 1 101 ? 7.217 4.123 6.252 1.00 90.56 101 LEU A CA 1
ATOM 781 C C . LEU A 1 101 ? 6.293 4.468 7.421 1.00 90.56 101 LEU A C 1
ATOM 783 O O . LEU A 1 101 ? 5.104 4.675 7.204 1.00 90.56 101 LEU A O 1
ATOM 787 N N . LEU A 1 102 ? 6.822 4.580 8.644 1.00 91.81 102 LEU A N 1
ATOM 788 C CA . LEU A 1 102 ? 5.986 4.856 9.820 1.00 91.81 102 LEU A CA 1
ATOM 789 C C . LEU A 1 102 ? 5.273 6.218 9.738 1.00 91.81 102 LEU A C 1
ATOM 791 O O . LEU A 1 102 ? 4.062 6.246 9.956 1.00 91.81 102 LEU A O 1
ATOM 795 N N . PRO A 1 103 ? 5.942 7.336 9.381 1.00 91.00 103 PRO A N 1
ATOM 796 C CA . PRO A 1 103 ? 5.257 8.621 9.245 1.00 91.00 103 PRO A CA 1
ATOM 797 C C . PRO A 1 103 ? 4.128 8.609 8.210 1.00 91.00 103 PRO A C 1
ATOM 799 O O . PRO A 1 103 ? 3.070 9.186 8.455 1.00 91.00 103 PRO A O 1
ATOM 802 N N . ILE A 1 104 ? 4.327 7.949 7.062 1.00 91.25 104 ILE A N 1
ATOM 803 C CA . ILE A 1 104 ? 3.303 7.880 6.013 1.00 91.25 104 ILE A CA 1
ATOM 804 C C . ILE A 1 104 ? 2.155 6.963 6.427 1.00 91.25 104 ILE A C 1
ATOM 806 O O . ILE A 1 104 ? 1.003 7.351 6.255 1.00 91.25 104 ILE A O 1
ATOM 810 N N . LEU A 1 105 ? 2.432 5.801 7.024 1.00 90.50 105 LEU A N 1
ATOM 811 C CA . LEU A 1 105 ? 1.378 4.907 7.510 1.00 90.50 105 LEU A CA 1
ATOM 812 C C . LEU A 1 105 ? 0.539 5.554 8.612 1.00 90.50 105 LEU A C 1
ATOM 814 O O . LEU A 1 105 ? -0.684 5.479 8.560 1.00 90.50 105 LEU A O 1
ATOM 818 N N . ASN A 1 106 ? 1.166 6.252 9.562 1.00 91.62 106 ASN A N 1
ATOM 819 C CA . ASN A 1 106 ? 0.436 6.990 10.594 1.00 91.62 106 ASN A CA 1
ATOM 820 C C . ASN A 1 106 ? -0.497 8.035 9.967 1.00 91.62 106 ASN A C 1
ATOM 822 O O . ASN A 1 106 ? -1.666 8.107 10.332 1.00 91.62 106 ASN A O 1
ATOM 826 N N . ARG A 1 107 ? -0.012 8.782 8.967 1.00 90.00 107 ARG A N 1
ATOM 827 C CA . ARG A 1 107 ? -0.824 9.771 8.251 1.00 90.00 107 ARG A CA 1
ATOM 828 C C . ARG A 1 107 ? -1.991 9.135 7.494 1.00 90.00 107 ARG A C 1
ATOM 830 O O . ARG A 1 107 ? -3.082 9.691 7.511 1.00 90.00 107 ARG A O 1
ATOM 837 N N . VAL A 1 108 ? -1.771 7.994 6.840 1.00 89.62 108 VAL A N 1
ATOM 838 C CA . VAL A 1 108 ? -2.825 7.237 6.142 1.00 89.62 108 VAL A CA 1
ATOM 839 C C . VAL A 1 108 ? -3.888 6.772 7.128 1.00 89.62 108 VAL A C 1
ATOM 841 O O . VAL A 1 108 ? -5.075 6.968 6.886 1.00 89.62 108 VAL A O 1
ATOM 844 N N . VAL A 1 109 ? -3.474 6.212 8.265 1.00 87.62 109 VAL A N 1
ATOM 845 C CA . VAL A 1 109 ? -4.397 5.792 9.322 1.00 87.62 109 VAL A CA 1
ATOM 846 C C . VAL A 1 109 ? -5.219 6.979 9.821 1.00 87.62 109 VAL A C 1
ATOM 848 O O . VAL A 1 109 ? -6.440 6.891 9.900 1.00 87.62 109 VAL A O 1
ATOM 851 N N . GLU A 1 110 ? -4.579 8.108 10.116 1.00 87.56 110 GLU A N 1
ATOM 852 C CA . GLU A 1 110 ? -5.265 9.291 10.640 1.00 87.56 110 GLU A CA 1
ATOM 853 C C . GLU A 1 110 ? -6.221 9.925 9.617 1.00 87.56 110 GLU A C 1
ATOM 855 O O . GLU A 1 110 ? -7.342 10.301 9.962 1.00 87.56 110 GLU A O 1
ATOM 860 N N . ALA A 1 111 ? -5.810 10.011 8.352 1.00 85.62 111 ALA A N 1
ATOM 861 C CA . ALA A 1 111 ? -6.583 10.673 7.306 1.00 85.62 111 ALA A CA 1
ATOM 862 C C . ALA A 1 111 ? -7.678 9.792 6.694 1.00 85.62 111 ALA A C 1
ATOM 864 O O . ALA A 1 111 ? -8.715 10.311 6.291 1.00 85.62 111 ALA A O 1
ATOM 865 N N . GLU A 1 112 ? -7.451 8.483 6.582 1.00 82.50 112 GLU A N 1
ATOM 866 C CA . GLU A 1 112 ? -8.320 7.591 5.809 1.00 82.50 112 GLU A CA 1
ATOM 867 C C . GLU A 1 112 ? -9.045 6.575 6.690 1.00 82.50 112 GLU A C 1
ATOM 869 O O . GLU A 1 112 ? -10.216 6.316 6.448 1.00 82.50 112 GLU A O 1
ATOM 874 N N . LEU A 1 113 ? -8.405 6.038 7.732 1.00 79.25 113 LEU A N 1
ATOM 875 C CA . LEU A 1 113 ? -8.998 4.963 8.538 1.00 79.25 113 LEU A CA 1
ATOM 876 C C . LEU A 1 113 ? -9.756 5.502 9.758 1.00 79.25 113 LEU A C 1
ATOM 878 O O . LEU A 1 113 ? -10.902 5.126 9.978 1.00 79.25 113 LEU A O 1
ATOM 882 N N . LEU A 1 114 ? -9.193 6.464 10.494 1.00 77.25 114 LEU A N 1
ATOM 883 C CA . LEU A 1 114 ? -9.896 7.116 11.609 1.00 77.25 114 LEU A CA 1
ATOM 884 C C . LEU A 1 114 ? -11.025 8.040 11.135 1.00 77.25 114 LEU A C 1
ATOM 886 O O . LEU A 1 114 ? -12.023 8.215 11.829 1.00 77.25 114 LEU A O 1
ATOM 890 N N . SER A 1 115 ? -10.882 8.625 9.945 1.00 60.91 115 SER A N 1
ATOM 891 C CA . SER A 1 115 ? -11.902 9.512 9.373 1.00 60.91 115 SER A CA 1
ATOM 892 C C . SER A 1 115 ? -13.095 8.743 8.785 1.00 60.91 115 SER A C 1
ATOM 894 O O . SER A 1 115 ? -14.192 9.295 8.704 1.00 60.91 115 SER A O 1
ATOM 896 N N . GLN A 1 116 ? -12.919 7.469 8.407 1.00 56.00 116 GLN A N 1
ATOM 897 C CA . GLN A 1 116 ? -13.999 6.625 7.880 1.00 56.00 116 GLN A CA 1
ATOM 898 C C . GLN A 1 116 ? -14.953 6.101 8.956 1.00 56.00 116 GLN A C 1
ATOM 900 O O . GLN A 1 116 ? -16.143 5.995 8.675 1.00 56.00 116 GLN A O 1
ATOM 905 N N . ASP A 1 117 ? -14.493 5.903 10.196 1.00 50.84 117 ASP A N 1
ATOM 906 C CA . ASP A 1 117 ? -15.375 5.651 11.354 1.00 50.84 117 ASP A CA 1
ATOM 907 C C . ASP A 1 117 ? -16.380 6.807 11.583 1.00 50.84 117 ASP A C 1
ATOM 909 O O . ASP A 1 117 ? -17.415 6.646 12.223 1.00 50.84 117 ASP A O 1
ATOM 913 N N . THR A 1 118 ? -16.103 7.989 11.015 1.00 41.19 118 THR A N 1
ATOM 914 C CA . THR A 1 118 ? -16.956 9.187 11.089 1.00 41.19 118 THR A CA 1
ATOM 915 C C . THR A 1 118 ? -17.762 9.448 9.800 1.00 41.19 118 THR A C 1
ATOM 917 O O . THR A 1 118 ? -18.468 10.454 9.719 1.00 41.19 118 THR A O 1
ATOM 920 N N . GLN A 1 119 ? -17.720 8.581 8.775 1.00 33.66 119 GLN A N 1
ATOM 921 C CA . GLN A 1 119 ? -18.539 8.790 7.570 1.00 33.66 119 GLN A CA 1
ATOM 922 C C . GLN A 1 119 ? -19.963 8.217 7.722 1.00 33.66 119 GLN A C 1
ATOM 924 O O . GLN A 1 119 ? -20.126 7.011 7.906 1.00 33.66 119 GLN A O 1
ATOM 929 N N . PRO A 1 120 ? -21.019 9.049 7.603 1.00 35.91 120 PRO A N 1
ATOM 930 C CA . PRO A 1 120 ? -22.395 8.579 7.660 1.00 35.91 120 PRO A CA 1
ATOM 931 C C . PRO A 1 120 ? -22.746 7.724 6.433 1.00 35.91 120 PRO A C 1
ATOM 933 O O . PRO A 1 120 ? -22.458 8.063 5.286 1.00 35.91 120 PRO A O 1
ATOM 936 N N . MET A 1 121 ? -23.407 6.609 6.724 1.00 40.53 121 MET A N 1
ATOM 937 C CA . MET A 1 121 ? -23.892 5.571 5.821 1.00 40.53 121 MET A CA 1
ATOM 938 C C . MET A 1 121 ? -24.854 6.126 4.751 1.00 40.53 121 MET A C 1
ATOM 940 O O . MET A 1 121 ? -25.975 6.512 5.066 1.00 40.53 121 MET A O 1
ATOM 944 N N . THR A 1 122 ? -24.433 6.159 3.484 1.00 41.44 122 THR A N 1
ATOM 945 C CA . THR A 1 122 ? -25.282 6.342 2.285 1.00 41.44 122 THR A CA 1
ATOM 946 C C . THR A 1 122 ? -24.404 5.950 1.080 1.00 41.44 122 THR A C 1
ATOM 948 O O . THR A 1 122 ? -23.261 6.385 1.022 1.00 41.44 122 THR A O 1
ATOM 951 N N . VAL A 1 123 ? -24.707 5.067 0.124 1.00 39.72 123 VAL A N 1
ATOM 952 C CA . VAL A 1 123 ? -25.921 4.525 -0.513 1.00 39.72 123 VAL A CA 1
ATOM 953 C C . VAL A 1 123 ? -25.547 3.123 -1.062 1.00 39.72 123 VAL A C 1
ATOM 955 O O . VAL A 1 123 ? -24.415 2.965 -1.526 1.00 39.72 123 VAL A O 1
ATOM 958 N N . PRO A 1 124 ? -26.431 2.105 -1.076 1.00 41.75 124 PRO A N 1
ATOM 959 C CA . PRO A 1 124 ? -26.129 0.817 -1.703 1.00 41.75 124 PRO A CA 1
AT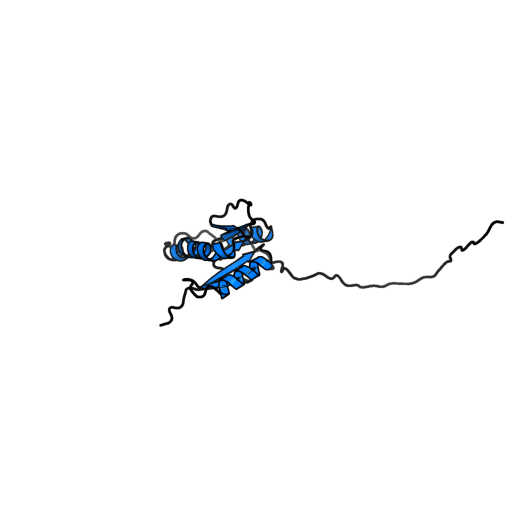OM 960 C C . PRO A 1 124 ? -26.347 0.870 -3.228 1.00 41.75 124 PRO A C 1
ATOM 962 O O . PRO A 1 124 ? -27.420 1.252 -3.690 1.00 41.75 124 PRO A O 1
ATOM 965 N N . LEU A 1 125 ? -25.345 0.458 -4.013 1.00 43.12 125 LEU A N 1
ATOM 966 C CA . LEU A 1 125 ? -25.476 0.172 -5.452 1.00 43.12 125 LEU A CA 1
ATOM 967 C C . LEU A 1 125 ? -25.559 -1.353 -5.687 1.00 43.12 125 LEU A C 1
ATOM 969 O O . LEU A 1 125 ? -24.999 -2.113 -4.892 1.00 43.12 125 LEU A O 1
ATOM 973 N N . PRO A 1 126 ? -26.262 -1.820 -6.741 1.00 48.44 126 PRO A N 1
ATOM 974 C CA . PRO A 1 126 ? -26.645 -3.221 -6.906 1.00 48.44 126 PRO A CA 1
ATOM 975 C C . PRO A 1 126 ? -25.463 -4.091 -7.344 1.00 48.44 126 PRO A C 1
ATOM 977 O O . PRO A 1 126 ? -24.658 -3.695 -8.186 1.00 48.44 126 PRO A O 1
ATOM 980 N N . ARG A 1 127 ? -25.386 -5.292 -6.769 1.00 43.06 127 ARG A N 1
ATOM 981 C CA . ARG A 1 127 ? -24.375 -6.314 -7.048 1.00 43.06 127 ARG A CA 1
ATOM 982 C C . ARG A 1 127 ? -24.809 -7.110 -8.279 1.00 43.06 127 ARG A C 1
ATOM 984 O O . ARG A 1 127 ? -25.839 -7.771 -8.230 1.00 43.06 127 ARG A O 1
ATOM 991 N N . ASP A 1 128 ? -24.043 -7.017 -9.360 1.00 41.12 128 ASP A N 1
ATOM 992 C CA . ASP A 1 128 ? -24.189 -7.900 -10.517 1.00 41.12 128 ASP A CA 1
ATOM 993 C C . ASP A 1 128 ? -23.376 -9.175 -10.243 1.00 41.12 128 ASP A C 1
ATOM 995 O O . ASP A 1 128 ? -22.149 -9.138 -10.097 1.00 41.12 128 ASP A O 1
ATOM 999 N N . ASP A 1 129 ? -24.089 -10.286 -10.058 1.00 43.59 129 ASP A N 1
ATOM 1000 C CA . ASP A 1 129 ? -23.561 -11.636 -9.863 1.00 43.59 129 ASP A CA 1
ATOM 1001 C C . ASP A 1 129 ? -22.921 -12.140 -11.168 1.00 43.59 129 ASP A C 1
ATOM 1003 O O . ASP A 1 129 ? -23.501 -12.915 -11.926 1.00 43.59 129 ASP A O 1
ATOM 1007 N N . ALA A 1 130 ? -21.693 -11.699 -11.436 1.00 40.62 130 ALA A N 1
ATOM 1008 C CA . ALA A 1 130 ? -20.841 -12.287 -12.460 1.00 40.62 130 ALA A CA 1
ATOM 1009 C C . ALA A 1 130 ? -19.693 -13.053 -11.791 1.00 40.62 130 ALA A C 1
ATOM 1011 O O . AL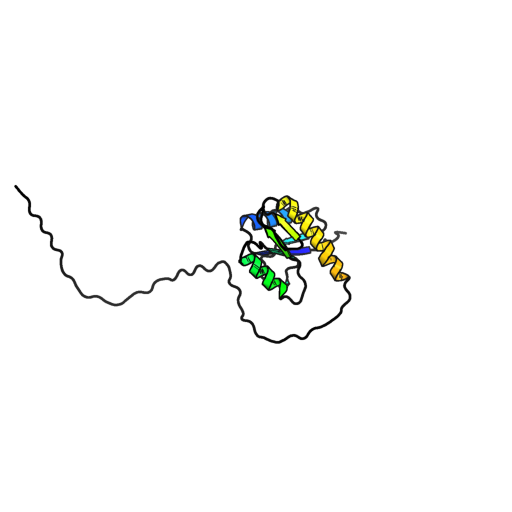A A 1 130 ? -18.749 -12.499 -11.233 1.00 40.62 130 ALA A O 1
ATOM 1012 N N . GLN A 1 131 ? -19.844 -14.368 -11.842 1.00 47.12 131 GLN A N 1
ATOM 1013 C CA . GLN A 1 131 ? -18.930 -15.437 -11.471 1.00 47.12 131 GLN A CA 1
ATOM 1014 C C . GLN A 1 131 ? -17.476 -15.176 -11.918 1.00 47.12 131 GLN A C 1
ATOM 1016 O O . GLN A 1 131 ? -17.213 -15.016 -13.108 1.00 47.12 131 GLN A O 1
ATOM 1021 N N . PHE A 1 132 ? -16.516 -15.188 -10.980 1.00 36.69 132 PHE A N 1
ATOM 1022 C CA . PHE A 1 132 ? -15.078 -15.124 -11.288 1.00 36.69 132 PHE A CA 1
ATOM 1023 C C . PHE A 1 132 ? -14.311 -16.319 -10.704 1.00 36.69 132 PHE A C 1
ATOM 1025 O O . PHE A 1 132 ? -14.645 -16.798 -9.617 1.00 36.69 132 PHE A O 1
ATOM 1032 N N . PRO A 1 133 ? -13.297 -16.822 -11.434 1.00 43.41 133 PRO A N 1
ATOM 1033 C CA . PRO A 1 133 ? -12.647 -18.090 -11.148 1.00 43.41 133 PRO A CA 1
ATOM 1034 C C . PRO A 1 133 ? -11.781 -18.019 -9.889 1.00 43.41 133 PRO A C 1
ATOM 1036 O O . PRO A 1 133 ? -11.067 -17.047 -9.637 1.00 43.41 133 PRO A O 1
ATOM 1039 N N . ALA A 1 134 ? -11.848 -19.098 -9.114 1.00 47.97 134 ALA A N 1
ATOM 1040 C CA . ALA A 1 134 ? -11.000 -19.348 -7.966 1.00 47.97 134 ALA A CA 1
ATOM 1041 C C . ALA A 1 134 ? -9.574 -19.687 -8.423 1.00 47.97 134 ALA A C 1
ATOM 1043 O O . ALA A 1 134 ? -9.392 -20.610 -9.213 1.00 47.97 134 ALA A O 1
ATOM 1044 N N . ALA A 1 135 ? -8.610 -18.941 -7.878 1.00 38.53 135 ALA A N 1
ATOM 1045 C CA . ALA A 1 135 ? -7.188 -19.245 -7.670 1.00 38.53 135 ALA A CA 1
ATOM 1046 C C . ALA A 1 135 ? -6.300 -18.085 -8.133 1.00 38.53 135 ALA A C 1
ATOM 1048 O O . ALA A 1 135 ? -6.197 -17.769 -9.318 1.00 38.53 135 ALA A O 1
ATOM 1049 N N . TRP A 1 136 ? -5.630 -17.457 -7.170 1.00 46.22 136 TRP A N 1
ATOM 1050 C CA . TRP A 1 136 ? -4.490 -16.595 -7.445 1.00 46.22 136 TRP A CA 1
ATOM 1051 C C . TRP A 1 136 ? -3.259 -17.448 -7.773 1.00 46.22 136 TRP A C 1
ATOM 1053 O O . TRP A 1 136 ? -3.074 -18.502 -7.158 1.00 46.22 136 TRP A O 1
ATOM 1063 N N . PRO A 1 137 ? -2.391 -17.007 -8.697 1.00 40.56 137 PRO A N 1
ATOM 1064 C CA . PRO A 1 137 ? -1.095 -17.633 -8.887 1.00 40.56 137 PRO A CA 1
ATOM 1065 C C . PRO A 1 137 ? -0.223 -17.368 -7.654 1.00 40.56 137 PRO A C 1
ATOM 1067 O O . PRO A 1 137 ? 0.106 -16.225 -7.338 1.00 40.56 137 PRO A O 1
ATOM 1070 N N . GLN A 1 138 ? 0.139 -18.439 -6.949 1.00 43.22 138 GLN A N 1
ATOM 1071 C CA . GLN A 1 138 ? 1.140 -18.389 -5.890 1.00 43.22 138 GLN A CA 1
ATOM 1072 C C . GLN A 1 138 ? 2.530 -18.169 -6.509 1.00 43.22 138 GLN A C 1
ATOM 1074 O O . GLN A 1 138 ? 2.881 -18.864 -7.469 1.00 43.22 138 GLN A O 1
ATOM 1079 N N . PRO A 1 139 ? 3.370 -17.277 -5.963 1.00 41.31 139 PRO A N 1
ATOM 1080 C CA . PRO A 1 139 ? 4.783 -17.265 -6.297 1.00 41.31 139 PRO A CA 1
ATOM 1081 C C . PRO A 1 139 ? 5.445 -18.441 -5.568 1.00 41.31 139 PRO A C 1
ATOM 1083 O O . PRO A 1 139 ? 5.768 -18.338 -4.388 1.00 41.31 139 PRO A O 1
ATOM 1086 N N . GLY A 1 140 ? 5.605 -19.589 -6.236 1.00 43.19 140 GLY A N 1
ATOM 1087 C CA . GLY A 1 140 ? 6.338 -20.701 -5.616 1.00 43.19 140 GLY A CA 1
ATOM 1088 C C . GLY A 1 140 ? 6.147 -22.124 -6.135 1.00 43.19 140 GLY A C 1
ATOM 1089 O O . GLY A 1 140 ? 6.669 -23.032 -5.499 1.00 43.19 140 GLY A O 1
ATOM 1090 N N . ALA A 1 141 ? 5.462 -22.371 -7.254 1.00 40.12 141 ALA A N 1
ATOM 1091 C CA . ALA A 1 141 ? 5.419 -23.713 -7.846 1.00 40.12 141 ALA A CA 1
ATOM 1092 C C . ALA A 1 141 ? 6.278 -23.764 -9.114 1.00 40.12 141 ALA A C 1
ATOM 1094 O O . ALA A 1 141 ? 5.821 -23.488 -10.222 1.00 40.12 141 ALA A O 1
ATOM 1095 N N . ALA A 1 142 ? 7.552 -24.107 -8.930 1.00 46.09 142 ALA A N 1
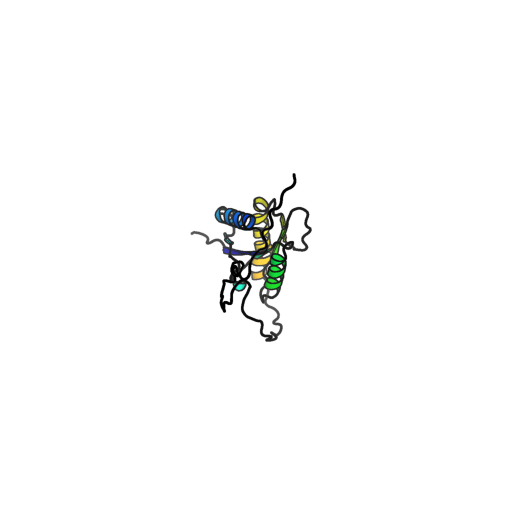ATOM 1096 C CA . ALA A 1 142 ? 8.429 -24.527 -10.009 1.00 46.09 142 ALA A CA 1
ATOM 1097 C C . ALA A 1 142 ? 7.819 -25.748 -10.717 1.00 46.09 142 ALA A C 1
ATOM 1099 O O . ALA A 1 142 ? 7.758 -26.837 -10.148 1.00 46.09 142 ALA A O 1
ATOM 1100 N N . ALA A 1 143 ? 7.389 -25.583 -11.968 1.00 39.50 143 ALA A N 1
ATOM 1101 C CA . ALA A 1 143 ? 7.094 -26.708 -12.844 1.00 39.50 143 ALA A CA 1
ATOM 1102 C C . ALA A 1 143 ? 8.418 -27.285 -13.363 1.00 39.50 143 ALA A C 1
ATOM 1104 O O . ALA A 1 143 ? 8.880 -26.976 -14.459 1.00 39.50 143 ALA A O 1
ATOM 1105 N N . VAL A 1 144 ? 9.040 -28.130 -12.544 1.00 44.12 144 VAL A N 1
ATOM 1106 C CA . VAL A 1 144 ? 9.913 -29.197 -13.033 1.00 44.12 144 VAL A CA 1
ATOM 1107 C C . VAL A 1 144 ? 9.025 -30.209 -13.757 1.00 44.12 144 VAL A C 1
ATOM 1109 O O . VAL A 1 144 ? 8.387 -31.056 -13.138 1.00 44.12 144 VAL A O 1
ATOM 1112 N N . ALA A 1 145 ? 8.926 -30.094 -15.080 1.00 39.84 145 ALA A N 1
ATOM 1113 C CA . ALA A 1 145 ? 8.323 -31.142 -15.894 1.00 39.84 145 ALA A CA 1
ATOM 1114 C C . ALA A 1 145 ? 9.332 -32.292 -16.009 1.00 39.84 145 ALA A C 1
ATOM 1116 O O . ALA A 1 145 ? 10.309 -32.223 -16.754 1.00 39.84 145 ALA A O 1
ATOM 1117 N N . GLY A 1 146 ? 9.110 -33.308 -15.176 1.00 35.22 146 GLY A N 1
ATOM 1118 C CA . GLY A 1 146 ? 9.828 -34.570 -15.178 1.00 35.22 146 GLY A CA 1
ATOM 1119 C C . GLY A 1 146 ? 9.531 -35.435 -16.405 1.00 35.22 146 GLY A C 1
ATOM 1120 O O . GLY A 1 146 ? 8.495 -35.326 -17.055 1.00 35.22 146 GLY A O 1
ATOM 1121 N N . GLN A 1 147 ? 10.506 -36.298 -16.665 1.00 42.06 147 GLN A N 1
ATOM 1122 C CA . GLN A 1 147 ? 10.571 -37.402 -17.619 1.00 42.06 147 GLN A CA 1
ATOM 1123 C C . GLN A 1 147 ? 9.334 -38.312 -17.681 1.00 42.06 147 GLN A C 1
ATOM 1125 O O . GLN A 1 147 ? 8.763 -38.656 -16.649 1.00 42.06 147 GLN A O 1
ATOM 1130 N N . ALA A 1 148 ? 9.078 -38.845 -18.883 1.00 32.34 148 ALA A N 1
ATOM 1131 C CA . ALA A 1 148 ? 8.767 -40.263 -19.100 1.00 32.34 148 ALA A CA 1
ATOM 1132 C C . ALA A 1 148 ? 9.106 -40.686 -20.555 1.00 32.34 148 ALA A C 1
ATOM 1134 O O . ALA A 1 148 ? 8.409 -40.328 -21.501 1.00 32.34 148 ALA A O 1
ATOM 1135 N N . GLU A 1 149 ? 10.206 -41.432 -20.712 1.00 41.84 149 GLU A N 1
ATOM 1136 C CA . GLU A 1 149 ? 10.476 -42.426 -21.785 1.00 41.84 149 GLU A CA 1
ATOM 1137 C C . GLU A 1 149 ? 9.538 -43.661 -21.587 1.00 41.84 149 GLU A C 1
ATOM 1139 O O . GLU A 1 149 ? 8.874 -43.679 -20.544 1.00 41.84 149 GLU A O 1
ATOM 1144 N N . PRO A 1 150 ? 9.481 -44.746 -22.416 1.00 56.41 150 PRO A N 1
ATOM 1145 C CA . PRO A 1 150 ? 10.205 -45.089 -23.661 1.00 56.41 150 PRO A CA 1
ATOM 1146 C C . PRO A 1 150 ? 9.392 -45.842 -24.763 1.00 56.41 150 PRO A C 1
ATOM 1148 O O . PRO A 1 150 ? 8.275 -46.294 -24.533 1.00 56.41 150 PRO A O 1
ATOM 1151 N N . ALA A 1 151 ? 9.992 -46.042 -25.952 1.00 35.19 151 ALA A N 1
ATOM 1152 C CA . ALA A 1 151 ? 9.826 -47.192 -26.884 1.00 35.19 151 ALA A CA 1
ATOM 1153 C C . ALA A 1 151 ? 10.646 -46.918 -28.169 1.00 35.19 151 ALA A C 1
ATOM 1155 O O . ALA A 1 151 ? 10.557 -45.819 -28.698 1.00 35.19 151 ALA A O 1
ATOM 1156 N N . ALA A 1 152 ? 11.422 -47.790 -28.816 1.00 46.25 152 ALA A N 1
ATOM 1157 C CA . ALA A 1 152 ? 11.939 -49.149 -28.639 1.00 46.25 152 ALA A CA 1
ATOM 1158 C C . ALA A 1 152 ? 13.095 -49.311 -29.688 1.00 46.25 152 ALA A C 1
ATOM 1160 O O . ALA A 1 152 ? 13.249 -48.438 -30.546 1.00 46.25 152 ALA A O 1
ATOM 1161 N N . PRO A 1 153 ? 13.933 -50.368 -29.651 1.00 55.44 153 PRO A N 1
ATOM 1162 C CA . PRO A 1 153 ? 15.258 -50.387 -30.289 1.00 55.44 153 PRO A CA 1
ATOM 1163 C C . PRO A 1 153 ? 15.294 -51.052 -31.680 1.00 55.44 153 PRO A C 1
ATOM 1165 O O . PRO A 1 153 ? 14.586 -52.028 -31.908 1.00 55.44 153 PRO A O 1
ATOM 1168 N N . ALA A 1 154 ? 16.204 -50.611 -32.566 1.00 37.75 154 ALA A N 1
ATOM 1169 C CA . ALA A 1 154 ? 16.731 -51.422 -33.679 1.00 37.75 154 ALA A CA 1
ATOM 1170 C C . ALA A 1 154 ? 18.042 -50.857 -34.289 1.00 37.75 154 ALA A C 1
ATOM 1172 O O . ALA A 1 154 ? 18.004 -50.012 -35.171 1.00 37.75 154 ALA A O 1
ATOM 1173 N N . ALA A 1 155 ? 19.173 -51.399 -33.813 1.00 47.31 155 ALA A N 1
ATOM 1174 C CA . ALA A 1 155 ? 20.366 -51.869 -34.552 1.00 47.31 155 ALA A CA 1
ATOM 1175 C C . ALA A 1 155 ? 21.200 -50.963 -35.519 1.00 47.31 155 ALA A C 1
ATOM 1177 O O . ALA A 1 155 ? 20.735 -49.958 -36.037 1.00 47.31 155 ALA A O 1
ATOM 1178 N N . PRO A 1 156 ? 22.493 -51.317 -35.746 1.00 57.69 156 PRO A N 1
ATOM 1179 C CA . PRO A 1 156 ? 23.588 -50.361 -35.963 1.00 57.69 156 PRO A CA 1
ATOM 1180 C C . PRO A 1 156 ? 24.209 -50.394 -37.375 1.00 57.69 156 PRO A C 1
ATOM 1182 O O . PRO A 1 156 ? 24.106 -51.395 -38.081 1.00 57.69 156 PRO A O 1
ATOM 1185 N N . SER A 1 157 ? 24.974 -49.358 -37.750 1.00 43.53 157 SER A N 1
ATOM 1186 C CA . SER A 1 157 ? 26.072 -49.430 -38.745 1.00 43.53 157 SER A CA 1
ATOM 1187 C C . SER A 1 157 ? 26.974 -48.192 -38.630 1.00 43.53 157 SER A C 1
ATOM 1189 O O . SER A 1 157 ? 26.543 -47.074 -38.872 1.00 43.53 157 SER A O 1
ATOM 1191 N N . ARG A 1 158 ? 28.138 -48.349 -37.988 1.00 45.09 158 ARG A N 1
ATOM 1192 C CA . ARG A 1 158 ? 29.486 -48.440 -38.592 1.00 45.09 158 ARG A CA 1
ATOM 1193 C C . ARG A 1 158 ? 30.030 -47.124 -39.173 1.00 45.09 158 ARG A C 1
ATOM 1195 O O . ARG A 1 158 ? 29.642 -46.672 -40.241 1.00 45.09 158 ARG A O 1
ATOM 1202 N N . LEU A 1 159 ? 31.019 -46.601 -38.447 1.00 53.97 159 LEU A N 1
ATOM 1203 C CA . LEU A 1 159 ? 32.019 -45.609 -38.848 1.00 53.97 159 LEU A CA 1
ATOM 1204 C C . LEU A 1 159 ? 32.768 -46.031 -40.124 1.00 53.97 159 LEU A C 1
ATOM 1206 O O . LEU A 1 159 ? 33.082 -47.216 -40.264 1.00 53.97 159 LEU A O 1
ATOM 1210 N N . PRO A 1 160 ? 33.241 -45.080 -40.940 1.00 48.75 160 PRO A N 1
ATOM 1211 C CA . PRO A 1 160 ? 34.501 -45.235 -41.640 1.00 48.75 160 PRO A CA 1
ATOM 1212 C C . PRO A 1 160 ? 35.609 -44.518 -40.858 1.00 48.75 160 PRO A C 1
ATOM 1214 O O . PRO A 1 160 ? 35.657 -43.292 -40.786 1.00 48.75 160 PRO A O 1
ATOM 1217 N N . ALA A 1 161 ? 36.522 -45.301 -40.287 1.00 46.88 161 ALA A N 1
ATOM 1218 C CA . ALA A 1 161 ? 37.888 -44.853 -40.069 1.00 46.88 161 ALA A CA 1
ATOM 1219 C C . ALA A 1 161 ? 38.644 -45.062 -41.387 1.00 46.88 161 ALA A C 1
ATOM 1221 O O . ALA A 1 161 ? 38.698 -46.185 -41.884 1.00 46.88 161 ALA A O 1
ATOM 1222 N N . THR A 1 162 ? 39.229 -44.006 -41.948 1.00 51.62 162 THR A N 1
ATOM 1223 C CA . THR A 1 162 ? 40.339 -44.158 -42.889 1.00 51.62 162 THR A CA 1
ATOM 1224 C C . THR A 1 162 ? 41.515 -43.353 -42.362 1.00 51.62 162 THR A C 1
ATOM 1226 O O . THR A 1 162 ? 41.435 -42.142 -42.168 1.00 51.62 162 THR A O 1
ATOM 1229 N N . ASN A 1 163 ? 42.578 -44.079 -42.042 1.00 43.94 163 ASN A N 1
ATOM 1230 C CA . ASN A 1 163 ? 43.909 -43.559 -41.813 1.00 43.94 163 ASN A CA 1
ATOM 1231 C C . ASN A 1 163 ? 44.705 -43.905 -43.076 1.00 43.94 163 ASN A C 1
ATOM 1233 O O . ASN A 1 163 ? 44.795 -45.084 -43.419 1.00 43.94 163 ASN A O 1
ATOM 1237 N N . ALA A 1 164 ? 45.249 -42.909 -43.770 1.00 45.62 164 ALA A N 1
ATOM 1238 C CA . ALA A 1 164 ? 46.250 -43.115 -44.810 1.00 45.62 164 ALA A CA 1
ATOM 1239 C C . ALA A 1 164 ? 47.177 -41.892 -44.873 1.00 45.62 164 ALA A C 1
ATOM 1241 O O . ALA A 1 164 ? 46.746 -40.776 -45.159 1.00 45.62 164 ALA A O 1
ATOM 1242 N N . ALA A 1 165 ? 48.443 -42.143 -44.550 1.00 44.25 165 ALA A N 1
ATOM 1243 C CA . ALA A 1 165 ? 49.568 -41.217 -44.571 1.00 44.25 165 ALA A CA 1
ATOM 1244 C C . ALA A 1 165 ? 50.013 -40.833 -45.997 1.00 44.25 165 ALA A C 1
ATOM 1246 O O . ALA A 1 165 ? 49.735 -41.554 -46.957 1.00 44.25 165 ALA A O 1
ATOM 1247 N N . PRO A 1 166 ? 50.789 -39.748 -46.113 1.00 54.84 166 PRO A N 1
ATOM 1248 C CA . PRO A 1 166 ? 51.988 -39.712 -46.962 1.00 54.84 166 PRO A CA 1
ATOM 1249 C C . PRO A 1 166 ? 53.191 -39.197 -46.129 1.00 54.84 166 PRO A C 1
ATOM 1251 O O . PRO A 1 166 ? 52.986 -38.481 -45.153 1.00 54.84 166 PRO A O 1
ATOM 1254 N N . ALA A 1 167 ? 54.466 -39.479 -46.382 1.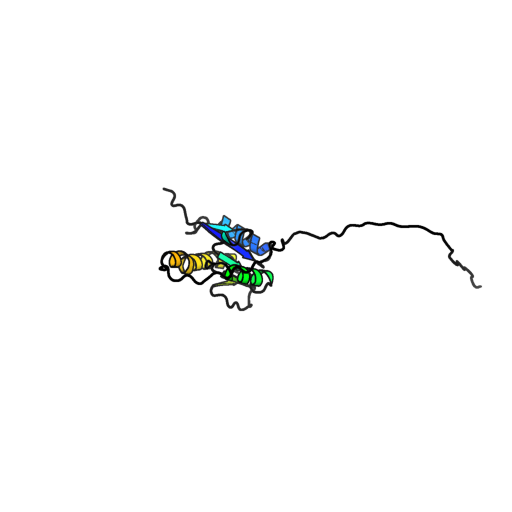00 45.19 167 ALA A N 1
ATOM 1255 C CA . ALA A 1 167 ? 55.210 -40.153 -47.440 1.00 45.19 167 ALA A CA 1
ATOM 1256 C C . ALA A 1 167 ? 56.549 -40.632 -46.837 1.00 45.19 167 ALA A C 1
ATOM 1258 O O . ALA A 1 167 ? 56.924 -40.101 -45.764 1.00 45.19 167 ALA A O 1
#

pLDDT: mean 71.9, std 20.58, range [32.34, 92.06]

Secondary structure (DSSP, 8-state):
----PPEEEEEEES--HHHHHHHHHHHHT-TT-SSEEEEE-SS-TTS-SEEEE-TTSHHHHHHHHHHHTSSS---EEEEE-TT----SSEEEEGGGHHHHHHHHHHHHIIIIIHHHTT-----PPP---------PPPTT---------------------------

Foldseek 3Di:
DPPPAAEAEEEEWPDDPVLVVLVQVLQVVCVVASHRYDYDPCPDLVRHQEYEAAPVGPRRVVVVVVNVPDPDDHAYEHAYDPPDDDPHPHYHHSVCCSPRVRVRVVVCCVPPVVVVVVDDDDDDDDDDPDDDDDDDDDPDDPPPPDDDDDDDDDDDDDDDDDDDDDD

Organism: NCBI:txid2498847

Sequence (167 aa):
MQAQRPVYRIAAAGLDPRDVRLIEIVFKHSQYNRFEFVFDDGSNPHTVDVLLANTAAPEGLQAVSAVRKLPRHVPVVAAVPRGVPSPARHAISIDRLTLQLLPILNRVVEAELLSQDTQPMTVPLPRDDAQFPAAWPQPGAAAVAGQAEPAAPAAPSRLPATNAAPA